Protein AF-A0A420ARR8-F1 (afdb_monomer_lite)

Organism: Sphingobacterium detergens (NCBI:txid1145106)

Foldseek 3Di:
DDDDDDDDDDDDPDPDPPPPPPDPPPPPPPLPAAPQKWAFPDDPPFKTATDSDDDPDPQDDPDPDFGMKGFNDDPPVRIDGPVQCPPSVGMDGDRDDPD

Secondary structure (DSSP, 8-state):
----------------------------------SEEEEEEEE-SS-EEEESSPPSS-S--S-SS-SEEEESS--TTSEE-HHHHT-TTTEEEE-----

pLDDT: mean 71.12, std 19.66, range [39.44, 94.69]

Radius of gyration: 26.66 Å; chains: 1; bounding box: 77×72×35 Å

Structure (mmCIF, N/CA/C/O backbone):
data_AF-A0A420ARR8-F1
#
_entry.id   AF-A0A420ARR8-F1
#
loop_
_atom_site.group_PDB
_atom_site.id
_atom_site.type_symbol
_atom_site.label_atom_id
_atom_site.label_alt_id
_atom_site.label_comp_id
_atom_site.label_asym_id
_atom_site.label_entity_id
_atom_site.label_seq_id
_atom_site.pdbx_PDB_ins_code
_atom_site.Cartn_x
_atom_site.Cartn_y
_atom_site.Cartn_z
_atom_site.occupancy
_atom_site.B_iso_or_equiv
_atom_site.auth_seq_id
_atom_site.auth_comp_id
_atom_site.auth_asym_id
_atom_site.auth_atom_id
_atom_site.pdbx_PDB_model_num
ATOM 1 N N . MET A 1 1 ? -61.161 61.319 -23.250 1.00 39.44 1 MET A N 1
ATOM 2 C CA . MET A 1 1 ? -59.836 61.952 -23.055 1.00 39.44 1 MET A CA 1
ATOM 3 C C . MET A 1 1 ? -58.782 60.852 -22.987 1.00 39.44 1 MET A C 1
ATOM 5 O O . MET A 1 1 ? -58.954 59.922 -22.212 1.00 39.44 1 MET A O 1
ATOM 9 N N . LYS A 1 2 ? -57.777 60.906 -23.871 1.00 42.81 2 LYS A N 1
ATOM 10 C CA . LYS A 1 2 ? -56.712 59.903 -24.071 1.00 42.81 2 LYS A CA 1
ATOM 11 C C . LYS A 1 2 ? -55.708 59.905 -22.902 1.00 42.81 2 LYS A C 1
ATOM 13 O O . LYS A 1 2 ? -55.261 60.977 -22.508 1.00 42.81 2 LYS A O 1
ATOM 18 N N . LYS A 1 3 ? -55.324 58.722 -22.410 1.00 46.94 3 LYS A N 1
ATOM 19 C CA . LYS A 1 3 ? -54.143 58.459 -21.556 1.00 46.94 3 LYS A CA 1
ATOM 20 C C . LYS A 1 3 ? -53.511 57.157 -22.086 1.00 46.94 3 LYS A C 1
ATOM 22 O O . LYS A 1 3 ? -54.211 56.157 -22.151 1.00 46.94 3 LYS A O 1
ATOM 27 N N . LEU A 1 4 ? -52.434 57.227 -22.871 1.00 47.84 4 LEU A N 1
ATOM 28 C CA . LEU A 1 4 ? -51.005 57.246 -22.501 1.00 47.84 4 LEU A CA 1
ATOM 29 C C . LEU A 1 4 ? -50.475 55.901 -21.958 1.00 47.84 4 LEU A C 1
ATOM 31 O O . LEU A 1 4 ? -50.653 55.587 -20.791 1.00 47.84 4 LEU A O 1
ATOM 35 N N . ILE A 1 5 ? -49.854 55.156 -22.887 1.00 58.00 5 ILE A N 1
ATOM 36 C CA . ILE A 1 5 ? -48.542 54.475 -22.846 1.00 58.00 5 ILE A CA 1
ATOM 37 C C . ILE A 1 5 ? -48.139 53.818 -21.519 1.00 58.00 5 ILE A C 1
ATOM 39 O O . ILE A 1 5 ? -47.877 54.517 -20.547 1.00 58.00 5 ILE A O 1
ATOM 43 N N . LEU A 1 6 ? -47.869 52.506 -21.548 1.00 47.41 6 LEU A N 1
ATOM 44 C CA . LEU A 1 6 ? -46.820 51.939 -20.699 1.00 47.41 6 LEU A CA 1
ATOM 45 C C . LEU A 1 6 ? -46.103 50.760 -21.382 1.00 47.41 6 LEU A C 1
ATOM 47 O O . LEU A 1 6 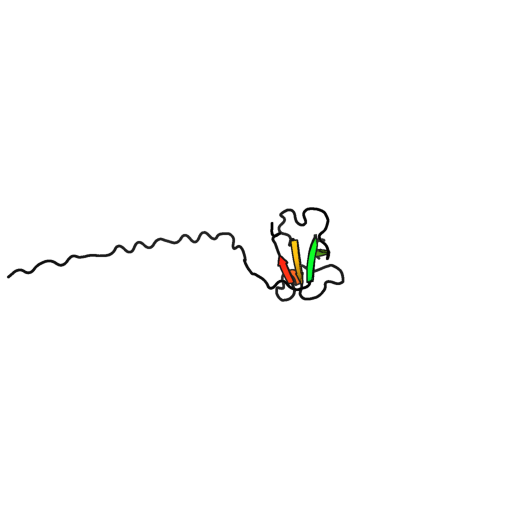? -46.618 49.654 -21.491 1.00 47.41 6 LEU A O 1
ATOM 51 N N . SER A 1 7 ? -44.919 51.100 -21.886 1.00 49.16 7 SER A N 1
ATOM 52 C CA . SER A 1 7 ? -43.706 50.306 -22.098 1.00 49.16 7 SER A CA 1
ATOM 53 C C . SER A 1 7 ? -43.755 48.806 -21.762 1.00 49.16 7 SER A C 1
ATOM 55 O O . SER A 1 7 ? -43.796 48.411 -20.597 1.00 49.16 7 SER A O 1
ATOM 57 N N . LEU A 1 8 ? -43.640 47.974 -22.798 1.00 45.69 8 LEU A N 1
ATOM 58 C CA . LEU A 1 8 ? -43.446 46.530 -22.701 1.00 45.69 8 LEU A CA 1
ATOM 59 C C . LEU A 1 8 ? -41.939 46.226 -22.598 1.00 45.69 8 LEU A C 1
ATOM 61 O O . LEU A 1 8 ? -41.274 45.986 -23.602 1.00 45.69 8 LEU A O 1
ATOM 65 N N . PHE A 1 9 ? -41.384 46.259 -21.386 1.00 53.91 9 PHE A N 1
ATOM 66 C CA . PHE A 1 9 ? -40.062 45.689 -21.109 1.00 53.91 9 PHE A CA 1
ATOM 67 C C . PHE A 1 9 ? -40.221 44.184 -20.873 1.00 53.91 9 PHE A C 1
ATOM 69 O O . PHE A 1 9 ? -40.494 43.762 -19.752 1.00 53.91 9 PHE A O 1
ATOM 76 N N . LEU A 1 10 ? -40.054 43.361 -21.912 1.00 50.38 10 LEU A N 1
ATOM 77 C CA . LEU A 1 10 ? -39.750 41.946 -21.700 1.00 50.38 10 LEU A CA 1
ATOM 78 C C . LEU A 1 10 ? -38.234 41.755 -21.724 1.00 50.38 10 LEU A C 1
ATOM 80 O O . LEU A 1 10 ? -37.588 41.798 -22.768 1.00 50.38 10 LEU A O 1
ATOM 84 N N . LEU A 1 11 ? -37.698 41.569 -20.520 1.00 48.41 11 LEU A N 1
ATOM 85 C CA . LEU A 1 11 ? -36.355 41.085 -20.234 1.00 48.41 11 LEU A CA 1
ATOM 86 C C . LEU A 1 11 ? -36.112 39.777 -21.007 1.00 48.41 11 LEU A C 1
ATOM 88 O O . LEU A 1 11 ? -36.750 38.760 -20.733 1.00 48.41 11 LEU A O 1
ATOM 92 N N . ALA A 1 12 ? -35.184 39.795 -21.962 1.00 56.69 12 ALA A N 1
ATOM 93 C CA . ALA A 1 12 ? -34.666 38.579 -22.574 1.00 56.69 12 ALA A CA 1
ATOM 94 C C . ALA A 1 12 ? -33.750 37.881 -21.558 1.00 56.69 12 ALA A C 1
ATOM 96 O O . ALA A 1 12 ? -32.638 38.333 -21.287 1.00 56.69 12 ALA A O 1
ATOM 97 N N . LEU A 1 13 ? -34.242 36.797 -20.958 1.00 47.16 13 LEU A N 1
ATOM 98 C CA . LEU A 1 13 ? -33.482 35.959 -20.037 1.00 47.16 13 LEU A CA 1
ATOM 99 C C . LEU A 1 13 ? -32.558 35.051 -20.865 1.00 47.16 13 LEU A C 1
ATOM 101 O O . LEU A 1 13 ? -32.946 33.967 -21.293 1.00 47.16 13 LEU A O 1
ATOM 105 N N . THR A 1 14 ? -31.342 35.510 -21.159 1.00 57.53 14 THR A N 1
ATOM 106 C CA . THR A 1 14 ? -30.323 34.677 -21.809 1.00 57.53 14 THR A CA 1
ATOM 107 C C . THR A 1 14 ? -29.779 33.674 -20.796 1.00 57.53 14 THR A C 1
ATOM 109 O O . THR A 1 14 ? -28.939 34.010 -19.962 1.00 57.53 14 THR A O 1
ATOM 112 N N . THR A 1 15 ? -30.257 32.433 -20.853 1.00 54.84 15 THR A N 1
ATOM 113 C CA . THR A 1 15 ? -29.640 31.300 -20.157 1.00 54.84 15 THR A CA 1
ATOM 114 C C . THR A 1 15 ? -28.281 31.015 -20.786 1.00 54.84 15 THR A C 1
ATOM 116 O O . THR A 1 15 ? -28.198 30.396 -21.847 1.00 54.84 15 THR A O 1
ATOM 119 N N . ALA A 1 16 ? -27.208 31.474 -20.144 1.00 55.53 16 ALA A N 1
ATOM 120 C CA . ALA A 1 16 ? -25.871 30.978 -20.427 1.00 55.53 16 ALA A CA 1
ATOM 121 C C . ALA A 1 16 ? -25.832 29.500 -20.018 1.00 55.53 16 ALA A C 1
ATOM 123 O O . ALA A 1 16 ? -25.883 29.169 -18.833 1.00 55.53 16 ALA A O 1
ATOM 124 N N . ALA A 1 17 ? -25.801 28.609 -21.008 1.00 50.50 17 ALA A N 1
ATOM 125 C CA . ALA A 1 17 ? -25.487 27.210 -20.791 1.00 50.50 17 ALA A CA 1
ATOM 126 C C . ALA A 1 17 ? -24.064 27.147 -20.228 1.00 50.50 17 ALA A C 1
ATOM 128 O O . ALA A 1 17 ? -23.088 27.389 -20.938 1.00 50.50 17 ALA A O 1
ATOM 129 N N . ILE A 1 18 ? -23.953 26.873 -18.930 1.00 52.88 18 ILE A N 1
ATOM 130 C CA . ILE A 1 18 ? -22.684 26.535 -18.300 1.00 52.88 18 ILE A CA 1
ATOM 131 C C . ILE A 1 18 ? -22.316 25.168 -18.871 1.00 52.88 18 ILE A C 1
ATOM 133 O O . ILE A 1 18 ? -22.795 24.135 -18.405 1.00 52.88 18 ILE A O 1
ATOM 137 N N . ALA A 1 19 ? -21.508 25.170 -19.932 1.00 50.03 19 ALA A N 1
ATOM 138 C CA . ALA A 1 19 ? -20.751 24.002 -20.336 1.00 50.03 19 ALA A CA 1
ATOM 139 C C . ALA A 1 19 ? -19.851 23.659 -19.149 1.00 50.03 19 ALA A C 1
ATOM 141 O O . ALA A 1 19 ? -18.832 24.304 -18.902 1.00 50.03 19 ALA A O 1
ATOM 142 N N . LYS A 1 20 ? -20.306 22.699 -18.345 1.00 43.31 20 LYS A N 1
ATOM 143 C CA . LYS A 1 20 ? -19.525 22.085 -17.285 1.00 43.31 20 LYS A CA 1
ATOM 144 C C . LYS A 1 20 ? -18.417 21.310 -17.986 1.00 43.31 20 LYS A C 1
ATOM 146 O O . LYS A 1 20 ? -18.583 20.145 -18.318 1.00 43.31 20 LYS A O 1
ATOM 151 N N . THR A 1 21 ? -17.319 22.000 -18.278 1.00 43.84 21 THR A N 1
ATOM 152 C CA . THR A 1 21 ? -16.032 21.367 -18.523 1.00 43.84 21 THR A CA 1
ATOM 153 C C . THR A 1 21 ? -15.771 20.515 -17.295 1.00 43.84 21 THR A C 1
ATOM 155 O O . THR A 1 21 ? -15.496 21.035 -16.213 1.00 43.84 21 THR A O 1
ATOM 158 N N . GLU A 1 22 ? -15.950 19.208 -17.440 1.00 44.59 22 GLU A N 1
ATOM 159 C CA . GLU A 1 22 ? -15.443 18.224 -16.502 1.00 44.59 22 GLU A CA 1
ATOM 160 C C . GLU A 1 22 ? -13.921 18.328 -16.577 1.00 44.59 22 GLU A C 1
ATOM 162 O O . GLU A 1 22 ? -13.251 17.638 -17.340 1.00 44.59 22 GLU A O 1
ATOM 167 N N . ALA A 1 23 ? -13.367 19.282 -15.824 1.00 47.66 23 ALA A N 1
ATOM 168 C CA . ALA A 1 23 ? -11.988 19.186 -15.396 1.00 47.66 23 ALA A CA 1
ATOM 169 C C . ALA A 1 23 ? -11.827 17.775 -14.811 1.00 47.66 23 ALA A C 1
ATOM 171 O O . ALA A 1 23 ? -12.728 17.351 -14.074 1.00 47.66 23 ALA A O 1
ATOM 172 N N . PRO A 1 24 ? -10.748 17.035 -15.139 1.00 43.03 24 PRO A N 1
ATOM 173 C CA . PRO A 1 24 ? -10.486 15.768 -14.480 1.00 43.03 24 PRO A CA 1
ATOM 174 C C . PRO A 1 24 ? -10.585 16.047 -12.992 1.00 43.03 24 PRO A C 1
ATOM 176 O O . PRO A 1 24 ? -9.934 16.968 -12.491 1.00 43.03 24 PRO A O 1
ATOM 179 N N . LEU A 1 25 ? -11.518 15.346 -12.349 1.00 41.41 25 LEU A N 1
ATOM 180 C CA . LEU A 1 25 ? -11.830 15.497 -10.946 1.00 41.41 25 LEU A CA 1
ATOM 181 C C . LEU A 1 25 ? -10.505 15.281 -10.213 1.00 41.41 25 LEU A C 1
ATOM 183 O O . LEU A 1 25 ? -10.073 14.149 -10.011 1.00 41.41 25 LEU A O 1
ATOM 187 N N . LYS A 1 26 ? -9.809 16.371 -9.871 1.00 43.69 26 LYS A N 1
ATOM 188 C CA . LYS A 1 26 ? -8.847 16.343 -8.786 1.00 43.69 26 LYS A CA 1
ATOM 189 C C . LYS A 1 26 ? -9.712 15.982 -7.602 1.00 43.69 26 LYS A C 1
ATOM 191 O O . LYS A 1 26 ? -10.430 16.826 -7.069 1.00 43.69 26 LYS A O 1
ATOM 196 N N . THR A 1 27 ? -9.736 14.697 -7.281 1.00 42.19 27 THR A N 1
ATOM 197 C CA . THR A 1 27 ? -10.276 14.207 -6.030 1.00 42.19 27 THR A CA 1
ATOM 198 C C . THR A 1 27 ? -9.363 14.788 -4.960 1.00 42.19 27 THR A C 1
ATOM 200 O O . THR A 1 27 ? -8.462 14.126 -4.465 1.00 42.19 27 THR A O 1
ATOM 203 N N . GLU A 1 28 ? -9.590 16.052 -4.603 1.00 42.44 28 GLU A N 1
ATOM 204 C CA . GLU A 1 28 ? -9.172 16.653 -3.340 1.00 42.44 28 GLU A CA 1
ATOM 205 C C . GLU A 1 28 ? -10.015 16.021 -2.223 1.00 42.44 28 GLU A C 1
ATOM 207 O O . GLU A 1 28 ? -10.657 16.681 -1.411 1.00 42.44 28 GLU A O 1
ATOM 212 N N . GLY A 1 29 ? -10.050 14.691 -2.192 1.00 40.22 29 GLY A N 1
ATOM 213 C CA . GLY A 1 29 ? -10.334 13.973 -0.981 1.00 40.22 29 GLY A CA 1
ATOM 214 C C . GLY A 1 29 ? -9.074 14.107 -0.154 1.00 40.22 29 GLY A C 1
ATOM 215 O O . GLY A 1 29 ? -8.133 13.342 -0.346 1.00 40.22 29 GLY A O 1
ATOM 216 N N . LYS A 1 30 ? -9.053 15.056 0.786 1.00 46.88 30 LYS A N 1
ATOM 217 C CA . LYS A 1 30 ? -8.282 14.869 2.020 1.00 46.88 30 LYS A CA 1
ATOM 218 C C . LYS A 1 30 ? -8.849 13.627 2.708 1.00 46.88 30 LYS A C 1
ATOM 220 O O . LYS A 1 30 ? -9.626 13.720 3.654 1.00 46.88 30 LYS A O 1
ATOM 225 N N . THR A 1 31 ? -8.526 12.458 2.174 1.00 52.72 31 THR A N 1
ATOM 226 C CA . THR A 1 31 ? -8.726 11.194 2.856 1.00 52.72 31 THR A CA 1
ATOM 227 C C . THR A 1 31 ? -7.793 11.285 4.044 1.00 52.72 31 THR A C 1
ATOM 229 O O . THR A 1 31 ? -6.609 11.565 3.870 1.00 52.72 31 THR A O 1
ATOM 232 N N . GLN A 1 32 ? -8.350 11.206 5.246 1.00 55.72 32 GLN A N 1
ATOM 233 C CA . GLN A 1 32 ? -7.601 11.304 6.488 1.00 55.72 32 GLN A CA 1
ATOM 234 C C . GLN A 1 32 ? -6.339 10.438 6.386 1.00 55.72 32 GLN A C 1
ATOM 236 O O . GLN A 1 32 ? -6.445 9.218 6.296 1.00 55.72 32 GLN A O 1
ATOM 241 N N . ALA A 1 33 ? -5.166 11.073 6.316 1.00 66.69 33 ALA A N 1
ATOM 242 C CA . ALA A 1 33 ? -3.907 10.350 6.238 1.00 66.69 33 ALA A CA 1
ATOM 243 C C . ALA A 1 33 ? -3.753 9.558 7.539 1.00 66.69 33 ALA A C 1
ATOM 245 O O . ALA A 1 33 ? -3.810 10.122 8.637 1.00 66.69 33 ALA A O 1
ATOM 246 N N . TYR A 1 34 ? -3.640 8.242 7.414 1.00 83.19 34 TYR A N 1
ATOM 247 C CA . TYR A 1 34 ? -3.408 7.368 8.550 1.00 83.19 34 TYR A CA 1
ATOM 248 C C . TYR A 1 34 ? -1.957 7.517 9.048 1.00 83.19 34 TYR A C 1
ATOM 250 O O . TYR A 1 34 ? -1.093 7.969 8.294 1.00 83.19 34 TYR A O 1
ATOM 258 N N . PRO A 1 35 ? -1.657 7.170 10.317 1.00 86.75 35 PRO A N 1
ATOM 259 C CA . PRO A 1 35 ? -0.353 7.473 10.911 1.00 86.75 35 PRO A CA 1
ATOM 260 C C . PRO A 1 35 ? 0.814 6.694 10.291 1.00 86.75 35 PRO A C 1
ATOM 262 O O . PRO A 1 35 ? 1.952 7.152 10.381 1.00 86.75 35 PRO A O 1
ATOM 265 N N . ASN A 1 36 ? 0.563 5.534 9.677 1.00 90.62 36 ASN A N 1
ATOM 266 C CA . ASN A 1 36 ? 1.621 4.714 9.094 1.00 90.62 36 ASN A CA 1
ATOM 267 C C . ASN A 1 36 ? 1.785 5.067 7.619 1.00 90.62 36 ASN A C 1
ATOM 269 O O . ASN A 1 36 ? 0.861 4.870 6.833 1.00 90.62 36 ASN A O 1
ATOM 273 N N . VAL A 1 37 ? 2.958 5.577 7.253 1.00 90.50 37 VAL A N 1
ATOM 274 C CA . VAL A 1 37 ? 3.278 6.038 5.900 1.00 90.50 37 VAL A CA 1
ATOM 275 C C . VAL A 1 37 ? 4.276 5.091 5.252 1.00 90.50 37 VAL A C 1
ATOM 277 O O . VAL A 1 37 ? 5.315 4.792 5.839 1.00 90.50 37 VAL A O 1
ATOM 280 N N . TYR A 1 38 ? 3.984 4.685 4.020 1.00 91.44 38 TYR A N 1
ATOM 281 C CA . TYR A 1 38 ? 4.831 3.798 3.238 1.00 91.44 38 TYR A CA 1
ATOM 282 C C . TYR A 1 38 ? 5.022 4.313 1.816 1.00 91.44 38 TYR A C 1
ATOM 284 O O . TYR A 1 38 ? 4.088 4.810 1.186 1.00 91.44 38 TYR A O 1
ATOM 292 N N . TRP A 1 39 ? 6.236 4.142 1.305 1.00 90.62 39 TRP A N 1
ATOM 293 C CA . TRP A 1 39 ? 6.574 4.338 -0.098 1.00 90.62 39 TRP A CA 1
ATOM 294 C C . TRP A 1 39 ? 6.373 3.038 -0.855 1.00 90.62 39 TRP A C 1
ATOM 296 O O . TRP A 1 39 ? 6.836 1.989 -0.407 1.00 90.62 39 TRP A O 1
ATOM 306 N N . VAL A 1 40 ? 5.719 3.108 -2.007 1.00 89.38 40 VAL A N 1
ATOM 307 C CA . VAL A 1 40 ? 5.583 1.955 -2.895 1.00 89.38 40 VAL A CA 1
ATOM 308 C C . VAL A 1 40 ? 6.875 1.806 -3.688 1.00 89.38 40 VAL A C 1
ATOM 310 O O . VAL A 1 40 ? 7.298 2.734 -4.376 1.00 89.38 40 VAL A O 1
ATOM 313 N N . VAL A 1 41 ? 7.527 0.648 -3.569 1.00 88.81 41 VAL A N 1
ATOM 314 C CA . VAL A 1 41 ? 8.786 0.363 -4.280 1.00 88.81 41 VAL A CA 1
ATOM 315 C C . VAL A 1 41 ? 8.563 -0.456 -5.547 1.00 88.81 41 VAL A C 1
ATOM 317 O O . VAL A 1 41 ? 9.295 -0.287 -6.521 1.00 88.81 41 VAL A O 1
ATOM 320 N N . SER A 1 42 ? 7.559 -1.333 -5.553 1.00 87.75 42 SER A N 1
ATOM 321 C CA . SER A 1 42 ? 7.182 -2.143 -6.713 1.00 87.75 42 SER A CA 1
ATOM 322 C C . SER A 1 42 ? 5.801 -2.781 -6.529 1.00 87.75 42 SER A C 1
ATOM 324 O O . SER A 1 42 ? 5.224 -2.755 -5.442 1.00 87.75 42 SER A O 1
ATOM 326 N N . PHE A 1 43 ? 5.284 -3.374 -7.604 1.00 87.81 43 PHE A N 1
ATOM 327 C CA . PHE A 1 43 ? 4.114 -4.246 -7.599 1.00 87.81 43 PHE A CA 1
ATOM 328 C C . PHE A 1 43 ? 4.506 -5.572 -8.255 1.00 87.81 43 PHE A C 1
ATOM 330 O O . PHE A 1 43 ? 5.048 -5.576 -9.361 1.00 87.81 43 PHE A O 1
ATOM 337 N N . ASP A 1 44 ? 4.275 -6.695 -7.577 1.00 88.12 44 ASP A N 1
ATOM 338 C CA . ASP A 1 44 ? 4.666 -8.027 -8.072 1.00 88.12 44 ASP A CA 1
ATOM 339 C C . ASP A 1 44 ? 3.565 -8.737 -8.884 1.00 88.12 44 ASP A C 1
ATOM 341 O O . ASP A 1 44 ? 3.735 -9.880 -9.311 1.00 88.12 44 ASP A O 1
ATOM 345 N N . GLY A 1 45 ? 2.433 -8.063 -9.113 1.00 86.50 45 GLY A N 1
ATOM 346 C CA . GLY A 1 45 ? 1.241 -8.627 -9.748 1.00 86.50 45 GLY A CA 1
ATOM 347 C C . GLY A 1 45 ? 0.157 -9.060 -8.758 1.00 86.50 45 GLY A C 1
ATOM 348 O O . GLY A 1 45 ? -0.989 -9.234 -9.166 1.00 86.50 45 GLY A O 1
ATOM 349 N N . SER A 1 46 ? 0.491 -9.205 -7.473 1.00 92.56 46 SER A N 1
ATOM 350 C CA . SER A 1 46 ? -0.443 -9.558 -6.396 1.00 92.56 46 SER A CA 1
ATOM 351 C C . SER A 1 46 ? -0.452 -8.525 -5.272 1.00 92.56 46 SER A C 1
ATOM 353 O O . SER A 1 46 ? -1.529 -8.146 -4.821 1.00 92.56 46 SER A O 1
ATOM 355 N N . ASN A 1 47 ? 0.720 -8.042 -4.855 1.00 93.00 47 ASN A N 1
ATOM 356 C CA . ASN A 1 47 ? 0.908 -7.132 -3.729 1.00 93.00 47 ASN A CA 1
ATOM 357 C C . ASN A 1 47 ? 1.788 -5.939 -4.101 1.00 93.00 47 ASN A C 1
ATOM 359 O O . ASN A 1 47 ? 2.727 -6.041 -4.898 1.00 93.00 47 ASN A O 1
ATOM 363 N N . TYR A 1 48 ? 1.512 -4.807 -3.456 1.00 91.38 48 TYR A N 1
ATOM 364 C CA . TYR A 1 48 ? 2.442 -3.690 -3.403 1.00 91.38 48 TYR A CA 1
ATOM 365 C C . TYR A 1 48 ? 3.535 -3.992 -2.394 1.00 91.38 48 TYR A C 1
ATOM 367 O O . TYR A 1 48 ? 3.255 -4.362 -1.255 1.00 91.38 48 TYR A O 1
ATOM 375 N N . GLN A 1 49 ? 4.771 -3.782 -2.816 1.00 92.75 49 GLN A N 1
ATOM 376 C CA . GLN A 1 49 ? 5.939 -3.845 -1.957 1.00 92.75 49 GLN A CA 1
ATOM 377 C C . GLN A 1 49 ? 6.180 -2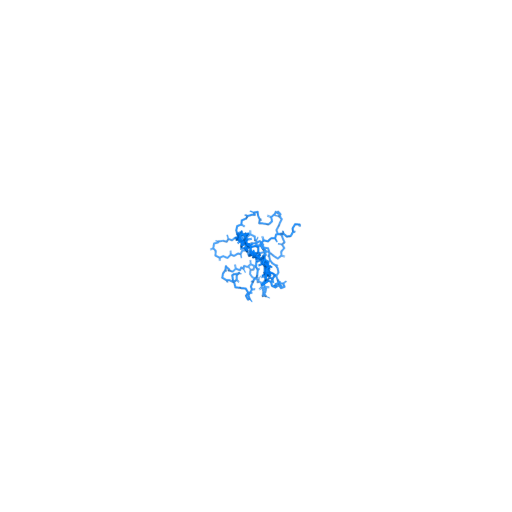.453 -1.373 1.00 92.75 49 GLN A C 1
ATOM 379 O O . GLN A 1 49 ? 6.179 -1.451 -2.098 1.00 92.75 49 GLN A O 1
ATOM 384 N N . LEU A 1 50 ? 6.369 -2.388 -0.058 1.00 92.25 50 LEU A N 1
ATOM 385 C CA . LEU A 1 50 ? 6.421 -1.149 0.707 1.00 92.25 50 LEU A CA 1
ATOM 386 C C . LEU A 1 50 ? 7.813 -0.893 1.288 1.00 92.25 50 LEU A C 1
ATOM 388 O O . LEU A 1 50 ? 8.572 -1.809 1.593 1.00 92.25 50 LEU A O 1
ATOM 392 N N . SER A 1 51 ? 8.119 0.380 1.520 1.00 91.12 51 SER A N 1
ATOM 393 C CA . SER A 1 51 ? 9.290 0.827 2.271 1.00 91.12 51 SER A CA 1
ATOM 394 C C . SER A 1 51 ? 8.890 1.892 3.294 1.00 91.12 51 SER A C 1
ATOM 396 O O . SER A 1 51 ? 8.139 2.809 2.950 1.00 91.12 51 SER A O 1
ATOM 398 N N . PRO A 1 52 ? 9.380 1.826 4.548 1.00 91.31 52 PRO A N 1
ATOM 399 C CA . PRO A 1 52 ? 9.092 2.857 5.544 1.00 91.31 52 PRO A CA 1
ATOM 400 C C . PRO A 1 52 ? 9.936 4.119 5.298 1.00 91.31 52 PRO A C 1
ATOM 402 O O . PRO A 1 52 ? 9.659 5.185 5.841 1.00 91.31 52 PRO A O 1
ATOM 405 N N . THR A 1 53 ? 10.983 4.003 4.479 1.00 89.44 53 THR A N 1
ATOM 406 C CA . THR A 1 53 ? 11.861 5.092 4.061 1.00 89.44 53 THR A CA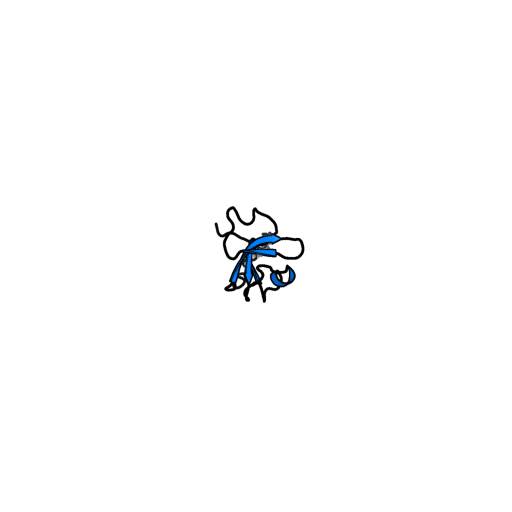 1
ATOM 407 C C . THR A 1 53 ? 11.720 5.332 2.566 1.00 89.44 53 THR A C 1
ATOM 409 O O . THR A 1 53 ? 11.452 4.410 1.794 1.00 89.44 53 THR A O 1
ATOM 412 N N . GLN A 1 54 ? 11.909 6.578 2.141 1.00 85.88 54 GLN A N 1
ATOM 413 C CA . GLN A 1 54 ? 11.893 6.908 0.723 1.00 85.88 54 GLN A CA 1
ATOM 414 C C . GLN A 1 54 ? 13.070 6.207 0.024 1.00 85.88 54 GLN A C 1
ATOM 416 O O . GLN A 1 54 ? 14.216 6.409 0.441 1.00 85.88 54 GLN A O 1
ATOM 421 N N . PRO A 1 55 ? 12.829 5.377 -1.007 1.00 82.31 55 PRO A N 1
ATOM 422 C CA . PRO A 1 55 ? 13.912 4.769 -1.766 1.00 82.31 55 PRO A CA 1
ATOM 423 C C . PRO A 1 55 ? 14.704 5.849 -2.529 1.00 82.31 55 PRO A C 1
ATOM 425 O O . PRO A 1 55 ? 14.128 6.862 -2.934 1.00 82.31 55 PRO A O 1
ATOM 428 N N . PRO A 1 56 ? 16.021 5.664 -2.737 1.00 78.25 56 PRO A N 1
ATOM 429 C CA . PRO A 1 56 ? 16.833 6.613 -3.493 1.00 78.25 56 PRO A CA 1
ATOM 430 C C . PRO A 1 56 ? 16.378 6.684 -4.960 1.00 78.25 56 PRO A C 1
ATOM 432 O O . PRO A 1 56 ? 16.228 5.655 -5.615 1.00 78.25 56 PRO A O 1
ATOM 435 N N . GLY A 1 57 ? 16.194 7.904 -5.474 1.00 73.88 57 GLY A N 1
ATOM 436 C CA . GLY A 1 57 ? 15.655 8.182 -6.811 1.00 73.88 57 GLY A CA 1
ATOM 437 C C . GLY A 1 57 ? 14.369 9.010 -6.751 1.00 73.88 57 GLY A C 1
ATOM 438 O O . GLY A 1 57 ? 14.004 9.512 -5.690 1.00 73.88 57 GLY A O 1
ATOM 439 N N . GLU A 1 58 ? 13.686 9.163 -7.887 1.00 64.81 58 GLU A N 1
ATOM 440 C CA . GLU A 1 58 ? 12.306 9.655 -7.914 1.00 64.81 58 GLU A CA 1
ATOM 441 C C . GLU A 1 58 ? 11.375 8.459 -7.689 1.00 64.81 58 GLU A C 1
ATOM 443 O O . GLU A 1 58 ? 11.165 7.678 -8.625 1.00 64.81 58 GLU A O 1
ATOM 448 N N . PRO A 1 59 ? 10.833 8.251 -6.473 1.00 60.19 59 PRO A N 1
ATOM 449 C CA . PRO A 1 59 ? 9.786 7.263 -6.312 1.00 60.19 59 PRO A CA 1
ATOM 450 C C . PRO A 1 59 ? 8.622 7.700 -7.201 1.00 60.19 59 PRO A C 1
ATOM 452 O O . PRO A 1 59 ? 8.135 8.827 -7.088 1.00 60.19 59 PRO A O 1
ATOM 455 N N . CYS A 1 60 ? 8.195 6.779 -8.068 1.00 65.88 60 CYS A N 1
ATOM 456 C CA . CYS A 1 60 ? 7.004 6.895 -8.908 1.00 65.88 60 CY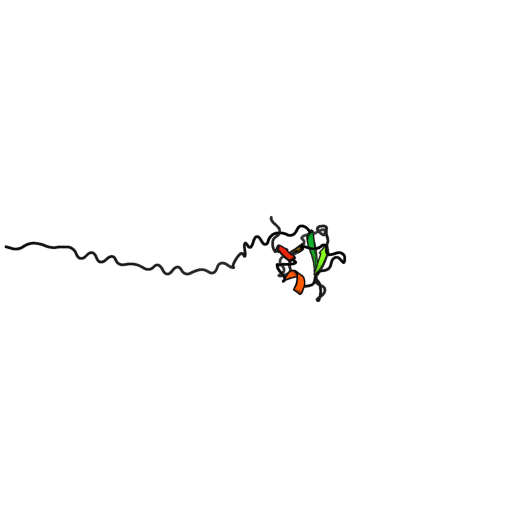S A CA 1
ATOM 457 C C . CYS A 1 60 ? 7.150 7.910 -10.043 1.00 65.88 60 CYS A C 1
ATOM 459 O O . CYS A 1 60 ? 6.576 8.998 -10.042 1.00 65.88 60 CYS A O 1
ATOM 461 N N . GLN A 1 61 ? 7.884 7.509 -11.078 1.00 54.44 61 GLN A N 1
ATOM 462 C CA . GLN A 1 61 ? 7.911 8.240 -12.338 1.00 54.44 61 GLN A CA 1
ATOM 463 C C . GLN A 1 61 ? 6.591 8.046 -13.098 1.00 54.44 61 GLN A C 1
ATOM 465 O O . GLN A 1 61 ? 6.481 7.203 -13.982 1.00 54.44 61 GLN A O 1
ATOM 470 N N . GLY A 1 62 ? 5.568 8.813 -12.714 1.00 52.53 62 GLY A N 1
ATOM 471 C CA . GLY A 1 62 ? 4.399 9.129 -13.546 1.00 52.53 62 GLY A CA 1
ATOM 472 C C . GLY A 1 62 ? 3.509 7.962 -13.997 1.00 52.53 62 GLY A C 1
ATOM 473 O O . GLY A 1 62 ? 2.759 8.125 -14.959 1.00 52.53 62 GLY A O 1
ATOM 474 N N . GLY A 1 63 ? 3.585 6.799 -13.347 1.00 59.91 63 GLY A N 1
ATOM 475 C CA . GLY A 1 63 ? 2.688 5.668 -13.603 1.00 59.91 63 GLY A CA 1
ATOM 476 C C . GLY A 1 63 ? 1.319 5.827 -12.932 1.00 59.91 63 GLY A C 1
ATOM 477 O O . GLY A 1 63 ? 1.130 6.679 -12.070 1.00 59.91 63 GLY A O 1
ATOM 478 N N . SER A 1 64 ? 0.361 4.970 -13.300 1.00 67.44 64 SER A N 1
ATOM 479 C CA . SER A 1 64 ? -0.953 4.869 -12.634 1.00 67.44 64 SER A CA 1
ATOM 480 C C . SER A 1 64 ? -0.889 4.262 -11.227 1.00 67.44 64 SER A C 1
ATOM 482 O O . SER A 1 64 ? -1.912 4.175 -10.553 1.00 67.44 64 SER A O 1
ATOM 484 N N . GLU A 1 65 ? 0.295 3.823 -10.804 1.00 73.88 65 GLU A N 1
ATOM 485 C CA . GLU A 1 65 ? 0.514 3.153 -9.529 1.00 73.88 65 GLU A CA 1
ATOM 486 C C . GLU A 1 65 ? 0.564 4.153 -8.360 1.00 73.88 65 GLU A C 1
ATOM 488 O O . GLU A 1 65 ? 1.092 5.262 -8.508 1.00 73.88 65 GLU A O 1
ATOM 493 N N . PRO A 1 66 ? 0.038 3.773 -7.181 1.00 81.50 66 PRO A N 1
ATOM 494 C CA . PRO A 1 66 ? 0.113 4.582 -5.976 1.00 81.50 66 PRO A CA 1
ATOM 495 C C . PRO A 1 66 ? 1.566 4.819 -5.586 1.00 81.50 66 PRO A C 1
ATOM 497 O O . PRO A 1 66 ? 2.381 3.900 -5.614 1.00 81.50 66 PRO A O 1
ATOM 500 N N . CYS A 1 67 ? 1.884 6.046 -5.182 1.00 84.19 67 CYS A N 1
ATOM 501 C CA . CYS A 1 67 ? 3.259 6.386 -4.854 1.00 84.19 67 CYS A CA 1
ATOM 502 C C . CYS A 1 67 ? 3.568 6.275 -3.369 1.00 84.19 67 CYS A C 1
ATOM 504 O O . CYS A 1 67 ? 4.583 5.722 -2.933 1.00 84.19 67 CYS A O 1
ATOM 506 N N . LYS A 1 68 ? 2.626 6.780 -2.585 1.00 87.56 68 LYS A N 1
ATOM 507 C CA . LYS A 1 68 ? 2.642 6.713 -1.144 1.00 87.56 68 LYS A CA 1
ATOM 508 C C . LYS A 1 68 ? 1.303 6.160 -0.692 1.00 87.56 68 LYS A C 1
ATOM 510 O O . LYS A 1 68 ? 0.247 6.540 -1.198 1.00 87.56 68 LYS A O 1
ATOM 515 N N . ILE A 1 69 ? 1.362 5.245 0.260 1.00 89.00 69 ILE A N 1
ATOM 516 C CA . ILE A 1 69 ? 0.189 4.645 0.879 1.00 89.00 69 ILE A CA 1
ATOM 517 C C . ILE A 1 69 ? 0.261 4.974 2.360 1.00 89.00 69 ILE A C 1
ATOM 519 O O . ILE A 1 69 ? 1.296 4.771 3.000 1.00 89.00 69 ILE A O 1
ATOM 523 N N . THR A 1 70 ? -0.835 5.487 2.910 1.00 90.69 70 THR A N 1
ATOM 524 C CA . THR A 1 70 ? -0.990 5.578 4.361 1.00 90.69 70 THR A CA 1
ATOM 525 C C . THR A 1 70 ? -1.961 4.513 4.837 1.00 90.69 70 THR A C 1
ATOM 527 O O . THR A 1 70 ? -2.958 4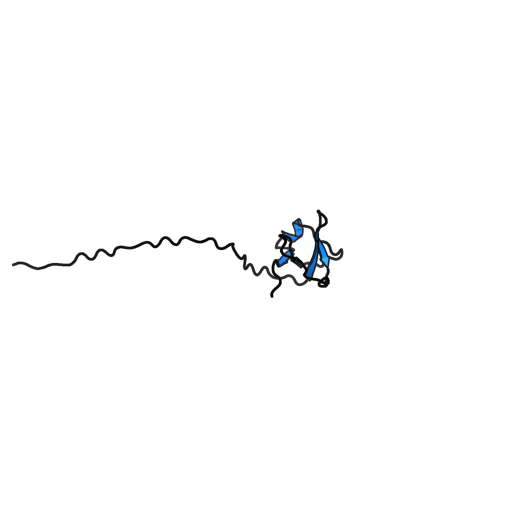.247 4.170 1.00 90.69 70 THR A O 1
ATOM 530 N N . THR A 1 71 ? -1.669 3.864 5.960 1.00 91.56 71 THR A N 1
ATOM 531 C CA . THR A 1 71 ? -2.459 2.734 6.468 1.00 91.56 71 THR A CA 1
ATOM 532 C C . THR A 1 71 ? -2.772 2.898 7.944 1.00 91.56 71 THR A C 1
ATOM 534 O O . THR A 1 71 ? -1.971 3.431 8.720 1.00 91.56 71 THR A O 1
ATOM 537 N N . LYS A 1 72 ? -3.963 2.453 8.344 1.00 90.38 72 LYS A N 1
ATOM 538 C CA . LYS A 1 72 ? -4.416 2.503 9.736 1.00 90.38 72 LYS A CA 1
ATOM 539 C C . LYS A 1 72 ? -3.555 1.627 10.644 1.00 90.38 72 LYS A C 1
ATOM 541 O O . LYS A 1 72 ? -3.174 2.066 11.729 1.00 90.38 72 LYS A O 1
ATOM 546 N N . ASP A 1 73 ? -3.238 0.430 10.165 1.00 90.94 73 ASP A N 1
ATOM 547 C CA . ASP A 1 73 ? -2.473 -0.589 10.875 1.00 90.94 73 ASP A CA 1
ATOM 548 C C . ASP A 1 73 ? -1.076 -0.741 10.258 1.00 90.94 73 ASP A C 1
ATOM 550 O O . ASP A 1 73 ? -0.881 -0.508 9.066 1.00 90.94 73 ASP A O 1
ATOM 554 N N . VAL A 1 74 ? -0.095 -1.121 11.079 1.00 91.75 74 VAL A N 1
ATOM 555 C CA . VAL A 1 74 ? 1.297 -1.308 10.645 1.00 91.75 74 VAL A CA 1
ATOM 556 C C . VAL A 1 74 ? 1.397 -2.504 9.693 1.00 91.75 74 VAL A C 1
ATOM 558 O O . VAL A 1 74 ? 0.984 -3.607 10.044 1.00 91.75 74 VAL A O 1
ATOM 561 N N . GLN A 1 75 ? 2.029 -2.305 8.536 1.00 93.00 75 GLN A N 1
ATOM 562 C CA . GLN A 1 75 ? 2.346 -3.367 7.575 1.00 93.00 75 GLN A CA 1
ATOM 563 C C . GLN A 1 75 ? 3.667 -4.044 7.961 1.00 93.00 75 GLN A C 1
ATOM 565 O O . GLN A 1 75 ? 4.750 -3.590 7.592 1.00 93.00 75 GLN A O 1
ATOM 570 N N . GLY A 1 76 ? 3.588 -5.090 8.789 1.00 89.25 76 GLY A N 1
ATOM 571 C CA . GLY A 1 76 ? 4.762 -5.749 9.380 1.00 89.25 76 GLY A CA 1
ATOM 572 C C . GLY A 1 76 ? 5.593 -6.589 8.403 1.00 89.25 76 GLY A C 1
ATOM 573 O O . GLY A 1 76 ? 6.787 -6.778 8.620 1.00 89.25 76 GLY A O 1
ATOM 574 N N . ASP A 1 77 ? 4.980 -7.073 7.328 1.00 93.50 77 ASP A N 1
ATOM 575 C CA . ASP A 1 77 ? 5.619 -7.810 6.232 1.00 93.50 77 ASP A CA 1
ATOM 576 C C . ASP A 1 77 ? 6.036 -6.901 5.065 1.00 93.50 77 ASP A C 1
ATOM 578 O O . ASP A 1 77 ? 6.548 -7.389 4.055 1.00 93.50 77 ASP A O 1
ATOM 582 N N . MET A 1 78 ? 5.842 -5.586 5.226 1.00 94.62 78 MET A N 1
ATOM 583 C CA . MET A 1 78 ? 6.132 -4.563 4.226 1.00 94.62 78 MET A CA 1
ATOM 584 C C . MET A 1 78 ? 5.420 -4.813 2.891 1.00 94.62 78 MET A C 1
ATOM 586 O O . MET A 1 78 ? 5.944 -4.474 1.829 1.00 94.62 78 MET A O 1
ATOM 590 N N . GLN A 1 79 ? 4.219 -5.383 2.945 1.00 94.69 79 GLN A N 1
ATOM 591 C CA . GLN A 1 79 ? 3.373 -5.620 1.785 1.00 94.69 79 GLN A CA 1
ATOM 592 C C . GLN A 1 79 ? 1.956 -5.120 2.043 1.00 94.69 79 GLN A C 1
ATOM 594 O O . GLN A 1 79 ? 1.536 -4.964 3.182 1.00 94.69 79 GLN A O 1
ATOM 599 N N . ILE A 1 80 ? 1.218 -4.830 0.974 1.00 93.25 80 ILE A N 1
ATOM 600 C CA . ILE A 1 80 ? -0.218 -4.558 1.063 1.00 93.25 80 ILE A CA 1
ATOM 601 C C . ILE A 1 80 ? -0.916 -4.982 -0.226 1.00 93.25 80 ILE A C 1
ATOM 603 O O . ILE A 1 80 ? -0.411 -4.761 -1.332 1.00 93.25 80 ILE A O 1
ATOM 607 N N . THR A 1 81 ? -2.089 -5.597 -0.105 1.00 93.94 81 THR A N 1
ATOM 608 C CA . THR A 1 81 ? -2.857 -6.043 -1.271 1.00 93.94 81 THR A CA 1
ATOM 609 C C . THR A 1 81 ? -3.589 -4.866 -1.935 1.00 93.94 81 THR A C 1
ATOM 611 O O . THR A 1 81 ? -4.020 -3.930 -1.254 1.00 93.94 81 THR A O 1
ATOM 614 N N . PRO A 1 82 ? -3.860 -4.916 -3.252 1.00 90.25 82 PRO A N 1
ATOM 615 C CA . PRO A 1 82 ? -4.737 -3.948 -3.909 1.00 90.25 82 PRO A CA 1
ATOM 616 C C . PRO A 1 82 ? -6.127 -3.849 -3.274 1.00 90.25 82 PRO A C 1
ATOM 618 O O . PRO A 1 82 ? -6.732 -2.780 -3.273 1.00 90.25 82 PRO A O 1
ATOM 621 N N . THR A 1 83 ? -6.643 -4.943 -2.710 1.00 91.62 83 THR A N 1
ATOM 622 C CA . THR A 1 83 ? -7.937 -4.955 -2.013 1.00 91.62 83 THR A CA 1
AT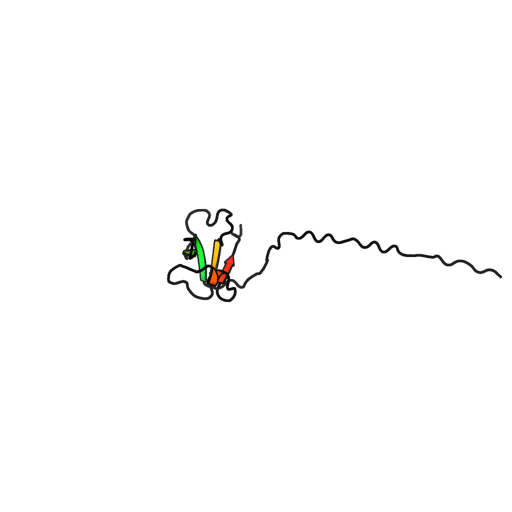OM 623 C C . THR A 1 83 ? -7.909 -4.087 -0.757 1.00 91.62 83 THR A C 1
ATOM 625 O O . THR A 1 83 ? -8.847 -3.328 -0.521 1.00 91.62 83 THR A O 1
ATOM 628 N N . GLU A 1 84 ? -6.839 -4.166 0.034 1.00 90.81 84 GLU A N 1
ATOM 629 C CA . GLU A 1 84 ? -6.661 -3.330 1.224 1.00 90.81 84 GLU A CA 1
ATOM 630 C C . GLU A 1 84 ? -6.424 -1.870 0.852 1.00 90.81 84 GLU A C 1
ATOM 632 O O . GLU A 1 84 ? -7.039 -0.987 1.445 1.00 90.81 84 GLU A O 1
ATOM 637 N N . VAL A 1 85 ? -5.606 -1.619 -0.174 1.00 89.00 85 VAL A N 1
ATOM 638 C CA . VAL A 1 85 ? -5.342 -0.270 -0.695 1.00 89.00 85 VAL A CA 1
ATOM 639 C C . VAL A 1 85 ? -6.625 0.421 -1.166 1.00 89.00 85 VAL A C 1
ATOM 641 O O . VAL A 1 85 ? -6.827 1.604 -0.902 1.00 89.00 85 VAL A O 1
ATOM 644 N N . ASN A 1 86 ? -7.521 -0.317 -1.824 1.00 88.06 86 ASN A N 1
ATOM 645 C CA . ASN A 1 86 ? -8.809 0.204 -2.286 1.00 88.06 86 ASN A CA 1
ATOM 646 C C . ASN A 1 86 ? -9.854 0.339 -1.164 1.00 88.06 86 ASN A C 1
ATOM 648 O O . ASN A 1 86 ? -10.917 0.928 -1.377 1.00 88.06 86 ASN A O 1
ATOM 652 N N . ASN A 1 87 ? -9.583 -0.194 0.030 1.00 89.31 87 ASN A N 1
ATOM 653 C CA . ASN A 1 87 ? -10.456 -0.048 1.182 1.00 89.31 87 ASN A CA 1
ATOM 654 C C . ASN A 1 87 ? -10.086 1.213 1.970 1.00 89.31 87 ASN A C 1
ATOM 656 O O . ASN A 1 87 ? -9.183 1.210 2.805 1.00 89.31 87 ASN A O 1
ATOM 660 N N . THR A 1 88 ? -10.868 2.274 1.778 1.00 85.94 88 THR A N 1
ATOM 661 C CA . THR A 1 88 ? -10.674 3.575 2.440 1.00 85.94 88 THR A CA 1
ATOM 662 C C . THR A 1 88 ? -10.794 3.546 3.965 1.00 85.94 88 THR A C 1
ATOM 664 O O . THR A 1 88 ? -10.462 4.533 4.611 1.00 85.94 88 THR A O 1
ATOM 667 N N . SER A 1 89 ? -11.263 2.440 4.556 1.00 87.62 89 SER A N 1
ATOM 668 C CA . SER A 1 89 ? -11.273 2.238 6.014 1.00 87.62 89 SER A CA 1
ATOM 669 C C . SER A 1 89 ? -9.956 1.667 6.560 1.00 87.62 89 SER A C 1
ATOM 671 O O . SER A 1 89 ? -9.786 1.604 7.782 1.00 87.62 89 SER A O 1
ATOM 673 N N . LEU A 1 90 ? -9.062 1.212 5.675 1.00 86.31 90 LEU A N 1
ATOM 674 C CA . LEU A 1 90 ? -7.784 0.572 6.000 1.00 86.31 90 LEU A CA 1
ATOM 675 C C . LEU A 1 90 ? -6.590 1.362 5.464 1.00 86.31 90 LEU A C 1
ATOM 677 O O . LEU A 1 90 ? -5.580 1.478 6.160 1.00 86.31 90 LEU A O 1
ATOM 681 N N . ALA A 1 91 ? -6.709 1.909 4.255 1.00 87.69 91 ALA A N 1
ATOM 682 C CA . ALA A 1 91 ? -5.629 2.607 3.585 1.00 87.69 91 ALA A CA 1
ATOM 683 C C . ALA A 1 91 ? -6.125 3.818 2.791 1.00 87.69 91 ALA A C 1
ATOM 685 O O . ALA A 1 91 ? -7.288 3.912 2.400 1.00 87.69 91 ALA A O 1
ATOM 686 N N . THR A 1 92 ? -5.217 4.754 2.541 1.00 83.56 92 THR A N 1
ATOM 687 C CA . THR A 1 92 ? -5.425 5.867 1.618 1.00 83.56 92 THR A CA 1
ATOM 688 C C . THR A 1 92 ? -4.218 5.990 0.701 1.00 83.56 92 THR A C 1
ATOM 690 O O . THR A 1 92 ? -3.081 5.730 1.103 1.00 83.56 92 THR A O 1
ATOM 693 N N . ILE A 1 93 ? -4.474 6.367 -0.549 1.00 79.50 93 ILE A N 1
ATOM 694 C CA . ILE A 1 93 ? -3.437 6.574 -1.553 1.00 79.50 93 ILE A CA 1
ATOM 695 C C . ILE A 1 93 ? -3.155 8.067 -1.648 1.00 79.50 93 ILE A C 1
ATOM 697 O O . ILE A 1 93 ? -4.067 8.862 -1.877 1.00 79.50 93 ILE A O 1
ATOM 701 N N . GLU A 1 94 ? -1.886 8.433 -1.554 1.00 69.75 94 GLU A N 1
ATOM 702 C CA . GLU A 1 94 ? -1.411 9.734 -1.993 1.00 69.75 94 GLU A CA 1
ATOM 703 C C . GLU A 1 94 ? -0.756 9.569 -3.371 1.00 69.75 94 GLU A C 1
ATOM 705 O O . GLU A 1 94 ? 0.296 8.942 -3.526 1.00 69.75 94 GLU A O 1
ATOM 710 N N . LEU A 1 95 ? -1.438 10.092 -4.396 1.00 59.62 95 LEU A N 1
ATOM 711 C CA . LEU A 1 95 ? -1.021 10.014 -5.802 1.00 59.62 95 LEU A CA 1
ATOM 712 C C . LEU A 1 95 ? -0.023 11.115 -6.201 1.00 59.62 95 LEU A C 1
ATOM 714 O O . LEU A 1 95 ? 0.458 11.121 -7.330 1.00 59.62 95 LEU A O 1
ATOM 718 N N . THR A 1 96 ? 0.289 12.056 -5.311 1.00 51.19 96 THR A N 1
ATOM 719 C CA . THR A 1 96 ? 1.110 13.233 -5.623 1.00 51.19 96 THR A CA 1
ATOM 720 C C . THR A 1 96 ? 2.267 13.376 -4.646 1.00 51.19 96 THR A C 1
ATOM 722 O O . THR A 1 96 ? 2.052 13.433 -3.438 1.00 51.19 96 THR A O 1
ATOM 725 N N . GLN A 1 97 ? 3.492 13.481 -5.176 1.00 47.09 97 GLN A N 1
ATOM 726 C CA . GLN A 1 97 ? 4.560 14.189 -4.473 1.00 47.09 97 GLN A CA 1
ATOM 727 C C . GLN A 1 97 ? 4.138 15.659 -4.388 1.00 47.09 97 GLN A C 1
ATOM 729 O O . GLN A 1 97 ? 3.873 16.283 -5.418 1.00 47.09 97 GLN A O 1
ATOM 734 N N . ASP A 1 98 ? 4.036 16.194 -3.175 1.00 44.28 98 ASP A N 1
ATOM 735 C CA . ASP A 1 98 ? 3.990 17.640 -2.986 1.00 44.28 98 ASP A CA 1
ATOM 736 C C . ASP A 1 98 ? 5.352 18.199 -3.442 1.00 44.28 98 ASP A C 1
ATOM 738 O O . ASP A 1 98 ? 6.368 17.965 -2.785 1.00 44.28 98 ASP A O 1
ATOM 742 N N . PHE A 1 99 ? 5.372 18.850 -4.612 1.00 45.09 99 PHE A N 1
ATOM 743 C CA . PHE A 1 99 ? 6.516 19.609 -5.135 1.00 45.09 99 PHE A CA 1
ATOM 744 C C . PHE A 1 99 ? 6.548 21.023 -4.552 1.00 45.09 99 PHE A C 1
ATOM 746 O O . PHE A 1 99 ? 5.467 21.655 -4.478 1.00 45.09 99 PHE A O 1
#

Sequence (99 aa):
MKKLILSLFLLALTTAAIAKTEAPLKTEGKTQAYPNVYWVVSFDGSNYQLSPTQPPGEPCQGGSEPCKITTKDVQGDMQITPTEVNNTSLATIELTQDF